Protein AF-A0A7K2L3S4-F1 (afdb_monomer_lite)

Structure (mmCIF, N/CA/C/O backbone):
data_AF-A0A7K2L3S4-F1
#
_entry.id   AF-A0A7K2L3S4-F1
#
loop_
_atom_site.group_PDB
_atom_site.id
_atom_site.type_symbol
_atom_site.label_atom_id
_atom_site.label_alt_id
_atom_site.label_comp_id
_atom_site.label_asym_id
_atom_site.label_entity_id
_atom_site.label_seq_id
_atom_site.pdbx_PDB_ins_code
_atom_site.Cartn_x
_atom_site.Cartn_y
_atom_site.Cartn_z
_atom_site.occupancy
_atom_site.B_iso_or_equiv
_atom_site.auth_seq_id
_atom_site.auth_comp_id
_atom_site.auth_asym_id
_atom_site.auth_atom_id
_atom_site.pdbx_PDB_model_num
ATOM 1 N N . LEU A 1 1 ? 12.123 7.551 -5.662 1.00 56.22 1 LEU A N 1
ATOM 2 C CA . LEU A 1 1 ? 12.131 6.080 -5.834 1.00 56.22 1 LEU A CA 1
ATOM 3 C C . LEU A 1 1 ? 12.866 5.399 -4.686 1.00 56.22 1 LEU A C 1
ATOM 5 O O . LEU A 1 1 ? 12.240 4.635 -3.980 1.00 56.22 1 LEU A O 1
ATOM 9 N N . THR A 1 2 ? 14.144 5.710 -4.448 1.00 55.38 2 THR A N 1
ATOM 10 C CA 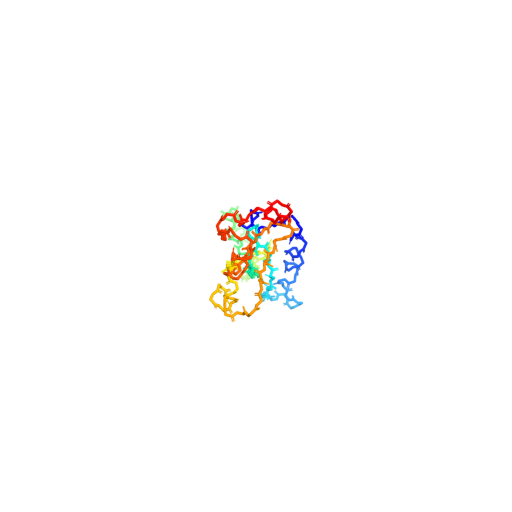. THR A 1 2 ? 14.957 5.107 -3.371 1.00 55.38 2 THR A CA 1
ATOM 11 C C . THR A 1 2 ? 14.411 5.340 -1.962 1.00 55.38 2 THR A C 1
ATOM 13 O O . THR A 1 2 ? 14.578 4.478 -1.121 1.00 55.38 2 THR A O 1
ATOM 16 N N . ALA A 1 3 ? 13.717 6.455 -1.715 1.00 58.00 3 ALA A N 1
ATOM 17 C CA . ALA A 1 3 ? 13.039 6.714 -0.438 1.00 58.00 3 ALA A CA 1
ATOM 18 C C . ALA A 1 3 ? 11.687 5.982 -0.274 1.00 58.00 3 ALA A C 1
ATOM 20 O O . ALA A 1 3 ? 11.119 6.004 0.806 1.00 58.00 3 ALA A O 1
ATOM 21 N N . LEU A 1 4 ? 11.152 5.385 -1.349 1.00 59.38 4 LEU A N 1
ATOM 22 C CA . LEU A 1 4 ? 9.865 4.665 -1.364 1.00 59.38 4 LEU A CA 1
ATOM 23 C C . LEU A 1 4 ? 10.045 3.148 -1.506 1.00 59.38 4 LEU A C 1
ATOM 25 O O . LEU A 1 4 ? 9.076 2.402 -1.421 1.00 59.38 4 LEU A O 1
ATOM 29 N N . LEU A 1 5 ? 11.270 2.713 -1.799 1.00 63.75 5 LEU A N 1
ATOM 30 C CA . LEU A 1 5 ? 11.655 1.315 -1.874 1.00 63.75 5 LEU A CA 1
ATOM 31 C C . LEU A 1 5 ? 12.257 0.946 -0.533 1.00 63.75 5 LEU A C 1
ATOM 33 O O . LEU A 1 5 ? 13.330 1.435 -0.180 1.00 63.75 5 LEU A O 1
ATOM 37 N N . GLU A 1 6 ? 11.582 0.058 0.178 1.00 67.88 6 GLU A N 1
ATOM 38 C CA . GLU A 1 6 ? 12.188 -0.584 1.332 1.00 67.88 6 GLU A CA 1
ATOM 39 C C . GLU A 1 6 ? 13.413 -1.398 0.870 1.00 67.88 6 GLU A C 1
ATOM 41 O O . GLU A 1 6 ? 13.424 -1.908 -0.259 1.00 67.88 6 GLU A O 1
ATOM 46 N N . PRO A 1 7 ? 14.451 -1.563 1.709 1.00 66.75 7 PRO A N 1
ATOM 47 C CA . PRO A 1 7 ? 15.666 -2.302 1.348 1.00 66.75 7 PRO A CA 1
ATOM 48 C C . PRO A 1 7 ? 15.388 -3.708 0.787 1.00 66.75 7 PRO A C 1
ATOM 50 O O . PRO A 1 7 ? 16.081 -4.180 -0.114 1.00 66.75 7 PRO A O 1
ATOM 53 N N . GLU A 1 8 ? 14.333 -4.353 1.283 1.00 70.12 8 GLU A N 1
ATOM 54 C CA . GLU A 1 8 ? 13.876 -5.686 0.876 1.00 70.12 8 GLU A CA 1
ATOM 55 C C . GLU A 1 8 ? 13.323 -5.724 -0.562 1.00 70.12 8 GLU A C 1
ATOM 57 O O . GLU A 1 8 ? 13.428 -6.741 -1.251 1.00 70.12 8 GLU A O 1
ATOM 62 N N . ASP A 1 9 ? 12.797 -4.604 -1.062 1.00 74.38 9 ASP A N 1
ATOM 63 C CA . ASP A 1 9 ? 12.218 -4.503 -2.405 1.00 74.38 9 ASP A CA 1
ATOM 64 C C . ASP A 1 9 ? 13.301 -4.330 -3.491 1.00 74.38 9 ASP A C 1
ATOM 66 O O . ASP A 1 9 ? 13.028 -4.420 -4.696 1.00 74.38 9 ASP A O 1
ATOM 70 N N . GLY A 1 10 ? 14.560 -4.132 -3.081 1.00 78.50 10 GLY A N 1
ATOM 71 C CA . GLY A 1 10 ? 15.706 -3.973 -3.975 1.00 78.50 10 GLY A CA 1
ATOM 72 C C . GLY A 1 10 ? 15.937 -5.180 -4.886 1.00 78.50 10 GLY A C 1
ATOM 73 O O . GLY A 1 10 ? 16.252 -5.008 -6.068 1.00 78.50 10 GLY A O 1
ATOM 74 N N . TYR A 1 11 ? 15.713 -6.402 -4.386 1.00 80.12 11 TYR A N 1
ATOM 75 C CA . TYR A 1 11 ? 15.851 -7.611 -5.205 1.00 80.12 11 TYR A CA 1
ATOM 76 C C . TYR A 1 11 ? 14.773 -7.695 -6.290 1.00 80.12 11 TYR A C 1
ATOM 78 O O . TYR A 1 11 ? 15.078 -8.010 -7.442 1.00 80.12 11 TYR A O 1
ATOM 86 N N . ALA A 1 12 ? 13.523 -7.365 -5.952 1.00 80.44 12 ALA A N 1
ATOM 87 C CA . ALA A 1 12 ? 12.424 -7.357 -6.911 1.00 80.44 12 ALA A CA 1
ATOM 88 C C . ALA A 1 12 ? 12.680 -6.332 -8.026 1.00 80.44 12 ALA A C 1
ATOM 90 O O . ALA A 1 12 ? 12.560 -6.662 -9.209 1.00 80.44 12 ALA A O 1
ATOM 91 N N . LEU A 1 13 ? 13.125 -5.123 -7.665 1.00 82.50 13 LEU A N 1
ATOM 92 C CA . LEU A 1 13 ? 13.520 -4.099 -8.631 1.00 82.50 13 LEU A CA 1
ATOM 93 C C . LEU A 1 13 ? 14.654 -4.580 -9.544 1.00 82.50 13 LEU A C 1
ATOM 95 O O . LEU A 1 13 ? 14.568 -4.430 -10.764 1.00 82.50 13 LEU A O 1
ATOM 99 N N . TRP A 1 14 ? 15.702 -5.175 -8.972 1.00 82.81 14 TRP A N 1
ATOM 100 C CA . TRP A 1 14 ? 16.819 -5.715 -9.743 1.00 82.81 14 TRP A CA 1
ATOM 101 C C . TRP A 1 14 ? 16.370 -6.821 -10.710 1.00 82.81 14 TRP A C 1
ATOM 103 O O . TRP A 1 14 ? 16.777 -6.837 -11.875 1.00 82.81 14 TRP A O 1
ATOM 113 N N . ALA A 1 15 ? 15.485 -7.715 -10.266 1.00 84.62 15 ALA A N 1
ATOM 114 C CA . ALA A 1 15 ? 14.934 -8.773 -11.103 1.00 84.62 15 ALA A CA 1
ATOM 115 C C . ALA A 1 15 ? 14.114 -8.208 -12.274 1.00 84.62 15 ALA A C 1
ATOM 117 O O . ALA A 1 15 ? 14.334 -8.604 -13.421 1.00 84.62 15 ALA A O 1
ATOM 118 N N . ALA A 1 16 ? 13.229 -7.237 -12.027 1.00 86.00 16 ALA A N 1
ATOM 119 C CA . ALA A 1 16 ? 12.468 -6.595 -13.100 1.00 86.00 16 ALA A CA 1
ATOM 120 C C . ALA A 1 16 ? 13.351 -5.795 -14.055 1.00 86.00 16 ALA A C 1
ATOM 122 O O . ALA A 1 16 ? 13.113 -5.834 -15.258 1.00 86.00 16 ALA A O 1
ATOM 123 N N . ALA A 1 17 ? 14.390 -5.128 -13.551 1.00 85.12 17 ALA A N 1
ATOM 124 C CA . ALA A 1 17 ? 15.363 -4.432 -14.383 1.00 85.12 17 ALA A CA 1
ATOM 125 C C . ALA A 1 17 ? 16.055 -5.388 -15.369 1.00 85.12 17 ALA A C 1
ATOM 127 O O . ALA A 1 17 ? 16.161 -5.069 -16.554 1.00 85.12 17 ALA A O 1
ATOM 128 N N . ARG A 1 18 ? 16.456 -6.588 -14.920 1.00 82.25 18 ARG A N 1
ATOM 129 C CA . ARG A 1 18 ? 17.034 -7.613 -15.810 1.00 82.25 18 ARG A CA 1
ATOM 130 C C . ARG A 1 18 ? 16.034 -8.160 -16.827 1.00 82.25 18 ARG A C 1
ATOM 132 O O . ARG A 1 18 ? 16.426 -8.527 -17.926 1.00 82.25 18 ARG A O 1
ATOM 139 N N . GLN A 1 19 ? 14.755 -8.206 -16.4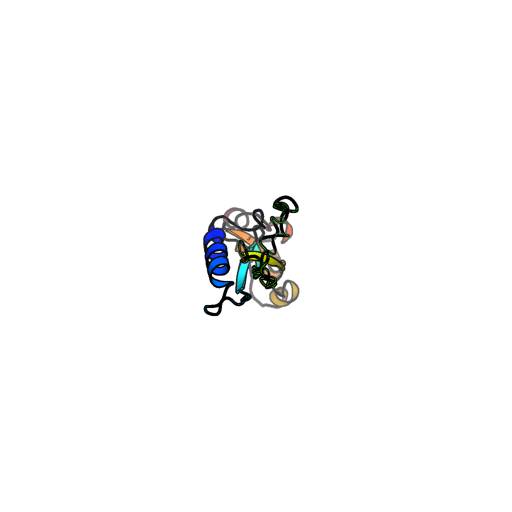74 1.00 84.19 19 GLN A N 1
ATOM 140 C CA . GLN A 1 19 ? 13.691 -8.737 -17.328 1.00 84.19 19 GLN A CA 1
ATOM 141 C C . GLN A 1 19 ? 12.994 -7.677 -18.196 1.00 84.19 19 GLN A C 1
ATOM 143 O O . GLN A 1 19 ? 12.065 -8.017 -18.934 1.00 84.19 19 GLN A O 1
ATOM 148 N N . ALA A 1 20 ? 13.401 -6.409 -18.100 1.00 84.44 20 ALA A N 1
ATOM 149 C CA . ALA A 1 20 ? 12.825 -5.292 -18.850 1.00 84.44 20 ALA A CA 1
ATOM 150 C C . ALA A 1 20 ? 13.298 -5.237 -20.315 1.00 84.44 20 ALA A C 1
ATOM 152 O O . ALA A 1 20 ? 12.877 -4.366 -21.073 1.00 84.44 20 ALA A O 1
ATOM 153 N N . THR A 1 21 ? 14.162 -6.169 -20.720 1.00 84.12 21 THR A N 1
ATOM 154 C CA . THR A 1 21 ? 14.547 -6.392 -22.116 1.00 84.12 21 THR A CA 1
ATOM 155 C C . THR A 1 21 ? 14.196 -7.828 -22.478 1.00 84.12 21 THR A C 1
ATOM 157 O O . THR A 1 21 ? 14.556 -8.757 -21.754 1.00 84.12 21 THR A O 1
ATOM 160 N N . GLY A 1 22 ? 13.443 -7.998 -23.560 1.00 79.00 22 GLY A N 1
ATOM 161 C CA . GLY A 1 22 ? 13.079 -9.305 -24.085 1.00 79.00 22 GLY A CA 1
ATOM 162 C C . GLY A 1 22 ? 14.288 -10.051 -24.659 1.00 79.00 22 GLY A C 1
ATOM 163 O O . GLY A 1 22 ? 15.334 -9.447 -24.909 1.00 79.00 22 GLY A O 1
ATOM 164 N N . PRO A 1 23 ? 14.158 -11.367 -24.900 1.00 75.88 23 PRO A N 1
ATOM 165 C CA . PRO A 1 23 ? 15.201 -12.163 -25.554 1.00 75.88 23 PRO A CA 1
ATOM 166 C C . PRO A 1 23 ? 15.521 -11.676 -26.980 1.00 75.88 23 PRO A C 1
ATOM 168 O O . PRO A 1 23 ? 16.594 -11.955 -27.500 1.00 75.88 23 PRO A O 1
ATOM 171 N N . ASP A 1 24 ? 14.613 -10.915 -27.592 1.00 78.75 24 ASP A N 1
ATOM 172 C CA . ASP A 1 24 ? 14.743 -10.243 -28.887 1.00 78.75 24 ASP A CA 1
ATOM 173 C C . ASP A 1 24 ? 15.406 -8.852 -28.802 1.00 78.75 24 ASP A C 1
ATOM 175 O O . ASP A 1 24 ? 15.490 -8.138 -29.801 1.00 78.75 24 ASP A O 1
ATOM 179 N N . GLY A 1 25 ? 15.853 -8.436 -27.611 1.00 75.94 25 GLY A N 1
ATOM 180 C CA . GLY A 1 25 ? 16.454 -7.123 -27.376 1.00 75.94 25 GLY A CA 1
ATOM 181 C C . GLY A 1 25 ? 15.445 -5.972 -27.326 1.00 75.94 25 GLY A C 1
ATOM 182 O O . GLY A 1 25 ? 15.849 -4.816 -27.183 1.00 75.94 25 GLY A O 1
ATOM 183 N N . ARG A 1 26 ? 14.136 -6.249 -27.433 1.00 79.44 26 ARG A N 1
ATOM 184 C CA . ARG A 1 26 ? 13.103 -5.209 -27.392 1.00 79.44 26 ARG A CA 1
ATOM 185 C C . ARG A 1 26 ? 12.764 -4.817 -25.952 1.00 79.44 26 ARG A C 1
ATOM 187 O O . ARG A 1 26 ? 12.789 -5.668 -25.059 1.00 79.44 26 ARG A O 1
ATOM 194 N N . PRO A 1 27 ? 12.412 -3.545 -25.700 1.00 82.44 27 PRO A N 1
ATOM 195 C CA . PRO A 1 27 ? 11.894 -3.130 -24.404 1.00 82.44 27 PRO A CA 1
ATOM 196 C C . PRO A 1 27 ? 10.634 -3.905 -24.019 1.00 82.44 27 PRO A C 1
ATOM 198 O O . PRO A 1 27 ? 9.684 -3.983 -24.797 1.00 82.44 27 PRO A O 1
ATOM 201 N N . VAL A 1 28 ? 10.601 -4.417 -22.792 1.00 86.38 28 VAL A N 1
ATOM 202 C CA . VAL A 1 28 ? 9.432 -5.067 -22.196 1.00 86.38 28 VAL A CA 1
ATOM 203 C C . VAL A 1 28 ? 9.063 -4.322 -20.923 1.00 86.38 28 VAL A C 1
ATOM 205 O O . VAL A 1 28 ? 9.897 -4.130 -20.039 1.00 86.38 28 VAL A O 1
ATOM 208 N N . VAL A 1 29 ? 7.798 -3.916 -20.811 1.00 87.88 29 VAL A N 1
ATOM 209 C CA . VAL A 1 29 ? 7.283 -3.311 -19.579 1.00 87.88 29 VAL A CA 1
ATOM 210 C C . VAL A 1 29 ? 7.082 -4.405 -18.534 1.00 87.88 29 VAL A C 1
ATOM 212 O O . VAL A 1 29 ? 6.326 -5.355 -18.742 1.00 87.88 29 VAL A O 1
ATOM 215 N N . ARG A 1 30 ? 7.740 -4.259 -17.386 1.00 87.38 30 ARG A N 1
ATOM 216 C CA . ARG A 1 30 ? 7.549 -5.092 -16.199 1.00 87.38 30 ARG A CA 1
ATOM 217 C C . ARG A 1 30 ? 6.801 -4.311 -15.137 1.00 87.38 30 ARG A C 1
ATOM 219 O O . ARG A 1 30 ? 7.065 -3.134 -14.929 1.00 87.38 30 ARG A O 1
ATOM 226 N N . ARG A 1 31 ? 5.867 -4.981 -14.472 1.00 88.12 31 ARG A N 1
ATOM 227 C CA . ARG A 1 31 ? 5.030 -4.404 -13.423 1.00 88.12 31 ARG A CA 1
ATOM 228 C C . ARG A 1 31 ? 5.297 -5.135 -12.125 1.00 88.12 31 ARG A C 1
ATOM 230 O O . ARG A 1 31 ? 5.169 -6.356 -12.087 1.00 88.12 31 ARG A O 1
ATOM 237 N N . ILE A 1 32 ? 5.655 -4.398 -11.084 1.00 86.00 32 ILE A N 1
ATOM 238 C CA . ILE A 1 32 ? 5.863 -4.942 -9.744 1.00 86.00 32 ILE A CA 1
ATOM 239 C C . ILE A 1 32 ? 4.961 -4.189 -8.780 1.00 86.00 32 ILE A C 1
ATOM 241 O O . ILE A 1 32 ? 4.881 -2.963 -8.828 1.00 86.00 32 ILE A O 1
ATOM 245 N N . ARG A 1 33 ? 4.291 -4.925 -7.896 1.00 82.81 33 ARG A N 1
ATOM 246 C CA . ARG A 1 33 ? 3.593 -4.336 -6.755 1.00 82.81 33 ARG A CA 1
ATOM 247 C C . ARG A 1 33 ? 4.581 -4.169 -5.611 1.00 82.81 33 ARG A C 1
ATOM 249 O O . ARG A 1 33 ? 5.253 -5.129 -5.249 1.00 82.81 33 ARG A O 1
ATOM 256 N N . LEU A 1 34 ? 4.641 -2.970 -5.060 1.00 77.44 34 LEU A N 1
ATOM 257 C CA . LEU A 1 34 ? 5.465 -2.607 -3.918 1.00 77.44 34 LEU A CA 1
ATOM 258 C C . LEU A 1 34 ? 4.548 -2.183 -2.771 1.00 77.44 34 LEU A C 1
ATOM 260 O O . LEU A 1 34 ? 3.488 -1.599 -3.008 1.00 77.44 34 LEU A O 1
ATOM 264 N N . LYS A 1 35 ? 4.949 -2.466 -1.532 1.00 72.06 35 LYS A N 1
ATOM 265 C CA . LYS A 1 35 ? 4.339 -1.837 -0.357 1.00 72.06 35 LYS A CA 1
ATOM 266 C C . LYS A 1 35 ? 5.172 -0.615 -0.004 1.00 72.06 35 LYS A C 1
ATOM 268 O O . LYS A 1 35 ? 6.344 -0.766 0.329 1.00 72.06 35 LYS A O 1
ATOM 273 N N . GLY A 1 36 ? 4.557 0.559 -0.083 1.00 70.62 36 GLY A N 1
ATOM 274 C CA . GLY A 1 36 ? 5.171 1.800 0.371 1.00 70.62 36 GLY A CA 1
ATOM 275 C C . GLY A 1 36 ? 5.362 1.815 1.892 1.00 70.62 36 GLY A C 1
ATOM 276 O O . GLY A 1 36 ? 4.758 0.990 2.589 1.00 70.62 36 GLY A O 1
ATOM 277 N N . PRO A 1 37 ? 6.165 2.759 2.408 1.00 62.12 37 PRO A N 1
ATOM 278 C CA . PRO A 1 37 ? 6.462 2.883 3.839 1.00 62.12 37 PRO A CA 1
ATOM 279 C C . PRO A 1 37 ? 5.201 3.090 4.692 1.00 62.12 37 PRO A C 1
ATOM 281 O O . PRO A 1 37 ? 5.126 2.603 5.812 1.00 62.12 37 PRO A O 1
ATOM 284 N N . ASP A 1 38 ? 4.164 3.711 4.127 1.00 61.03 38 ASP A N 1
ATOM 285 C CA . ASP A 1 38 ? 2.875 3.937 4.794 1.00 61.03 38 ASP A CA 1
ATOM 286 C C . ASP A 1 38 ? 1.902 2.745 4.650 1.00 61.03 38 ASP A C 1
ATOM 288 O O . ASP A 1 38 ? 0.703 2.859 4.902 1.00 61.03 38 ASP A O 1
ATOM 292 N N . GLY A 1 39 ? 2.387 1.598 4.157 1.00 65.06 39 GLY A N 1
ATOM 293 C CA . GLY A 1 39 ? 1.598 0.394 3.874 1.00 65.06 39 GLY A CA 1
ATOM 294 C C . GLY A 1 39 ? 0.764 0.439 2.593 1.00 65.06 39 GLY A C 1
ATOM 295 O O . GLY A 1 39 ? 0.159 -0.573 2.228 1.00 65.06 39 GLY A O 1
ATOM 296 N N . GLY A 1 40 ? 0.755 1.577 1.895 1.00 70.12 40 GLY A N 1
ATOM 297 C CA . GLY A 1 40 ? 0.033 1.770 0.640 1.00 70.12 40 GLY A CA 1
ATOM 298 C C . GLY A 1 40 ? 0.581 0.934 -0.509 1.00 70.12 40 GLY A C 1
ATOM 299 O O . GLY A 1 40 ? 1.788 0.695 -0.618 1.00 70.12 40 GLY A O 1
ATOM 300 N N . LEU A 1 41 ? -0.311 0.481 -1.387 1.00 74.50 41 LEU A N 1
ATOM 301 C CA . LEU A 1 41 ? 0.081 -0.294 -2.557 1.00 74.50 41 LEU A CA 1
ATOM 302 C C . LEU A 1 41 ? 0.591 0.652 -3.638 1.00 74.50 41 LEU A C 1
ATOM 304 O O . LEU A 1 41 ? -0.109 1.552 -4.079 1.00 74.50 41 LEU A O 1
ATOM 308 N N . HIS A 1 42 ? 1.804 0.410 -4.106 1.00 77.69 42 HIS A N 1
ATOM 309 C CA . HIS A 1 42 ? 2.378 1.128 -5.231 1.00 77.69 42 HIS A CA 1
ATOM 310 C C . HIS A 1 42 ? 2.591 0.159 -6.390 1.00 77.69 42 HIS A C 1
ATOM 312 O O . HIS A 1 42 ? 3.014 -0.984 -6.199 1.00 77.69 42 HIS A O 1
ATOM 318 N N . LEU A 1 43 ? 2.314 0.603 -7.611 1.00 84.44 43 LEU A N 1
ATOM 319 C CA . LEU A 1 43 ? 2.653 -0.128 -8.824 1.00 84.44 43 LEU A CA 1
ATOM 320 C C . LEU A 1 43 ? 3.869 0.526 -9.469 1.00 84.44 43 LEU A C 1
ATOM 322 O O . LEU A 1 43 ? 3.823 1.685 -9.872 1.00 84.44 43 LEU A O 1
ATOM 326 N N . LEU A 1 44 ? 4.952 -0.232 -9.588 1.00 86.75 44 LEU A N 1
ATOM 327 C CA . LEU A 1 44 ? 6.136 0.184 -10.317 1.00 86.75 44 LEU A CA 1
ATOM 328 C C . LEU A 1 44 ? 6.121 -0.427 -11.716 1.00 86.75 44 LEU A C 1
ATOM 330 O O . LEU A 1 44 ? 6.204 -1.648 -11.868 1.00 86.75 44 LEU A O 1
ATOM 334 N N . GLU A 1 45 ? 6.059 0.424 -12.734 1.00 90.50 45 GLU A N 1
ATOM 335 C CA . GLU A 1 45 ? 6.305 0.040 -14.121 1.00 90.50 45 GLU A CA 1
ATOM 336 C C . GLU A 1 45 ? 7.773 0.295 -14.473 1.00 90.50 45 GLU A C 1
ATOM 338 O O . GLU A 1 45 ? 8.266 1.408 -14.309 1.00 90.50 45 GLU A O 1
ATOM 343 N N . VAL A 1 46 ? 8.474 -0.728 -14.963 1.00 90.25 46 VAL A N 1
ATOM 344 C CA . VAL A 1 46 ? 9.894 -0.694 -15.341 1.00 90.25 46 VAL A CA 1
ATOM 345 C C . VAL A 1 46 ? 10.024 -1.058 -16.814 1.00 90.25 46 VAL A C 1
ATOM 347 O O . VAL A 1 46 ? 9.499 -2.079 -17.253 1.00 90.25 46 VAL A O 1
ATOM 350 N N . SER A 1 47 ? 10.740 -0.250 -17.587 1.00 87.06 47 SER A N 1
ATOM 351 C CA . SER A 1 47 ? 11.050 -0.525 -18.995 1.00 87.06 47 SER A CA 1
ATOM 352 C C . SER A 1 47 ? 12.453 -0.038 -19.350 1.00 87.06 47 SER A C 1
ATOM 354 O O . SER A 1 47 ? 13.044 0.760 -18.621 1.00 87.06 47 SER A O 1
ATOM 356 N N . THR A 1 48 ? 13.017 -0.526 -20.455 1.00 86.44 48 THR A N 1
ATOM 357 C CA . THR A 1 48 ? 14.287 -0.023 -20.991 1.00 86.44 48 THR A CA 1
ATOM 358 C C . THR A 1 48 ? 14.063 0.910 -22.177 1.00 86.44 48 THR A C 1
ATOM 360 O O . THR A 1 48 ? 13.161 0.740 -22.992 1.00 86.44 48 THR A O 1
ATOM 363 N N . ARG A 1 49 ? 14.922 1.917 -22.304 1.00 80.62 49 ARG A N 1
ATOM 364 C CA . ARG A 1 49 ? 15.023 2.787 -23.473 1.00 80.62 49 ARG A CA 1
ATOM 365 C C . ARG A 1 49 ? 16.475 2.820 -23.925 1.00 80.62 49 ARG A C 1
ATOM 367 O O . ARG A 1 49 ? 17.373 2.932 -23.091 1.00 80.62 49 ARG A O 1
ATOM 374 N N . ALA A 1 50 ? 16.721 2.743 -25.231 1.00 70.38 50 ALA A N 1
ATOM 375 C CA . ALA A 1 50 ? 18.070 2.891 -25.768 1.00 70.38 50 ALA A CA 1
ATOM 376 C C . ALA A 1 50 ? 18.675 4.230 -25.311 1.00 70.38 50 ALA A C 1
ATOM 378 O O . ALA A 1 50 ? 18.033 5.280 -25.441 1.00 70.38 50 ALA A O 1
ATOM 379 N N . ARG A 1 51 ? 19.895 4.207 -24.756 1.00 66.81 51 ARG A N 1
ATOM 380 C CA . ARG A 1 51 ? 20.664 5.441 -24.572 1.00 66.81 51 ARG A CA 1
ATOM 381 C C . ARG A 1 51 ? 21.197 5.848 -25.932 1.00 66.81 51 ARG A C 1
ATOM 383 O O . ARG A 1 51 ? 22.061 5.177 -26.486 1.00 66.81 51 ARG A O 1
ATOM 390 N N . HIS A 1 52 ? 20.684 6.954 -26.451 1.00 59.59 52 HIS A N 1
ATOM 391 C CA . HIS A 1 52 ? 21.314 7.620 -27.575 1.00 59.59 52 HIS A CA 1
ATOM 392 C C . HIS A 1 52 ? 22.362 8.570 -27.005 1.00 59.59 52 HIS A C 1
ATOM 394 O O . HIS A 1 52 ? 22.039 9.657 -26.528 1.00 59.59 52 HIS A O 1
ATOM 400 N N . THR A 1 53 ? 23.614 8.131 -26.976 1.00 53.69 53 THR A N 1
ATOM 401 C CA . THR A 1 53 ? 24.728 9.039 -26.712 1.00 53.69 53 THR A CA 1
ATOM 402 C C . THR A 1 53 ? 24.874 9.891 -27.969 1.00 53.69 53 THR A C 1
ATOM 404 O O . THR A 1 53 ? 25.087 9.351 -29.054 1.00 53.69 53 THR A O 1
ATOM 407 N N . ALA A 1 54 ? 24.669 11.205 -27.866 1.00 53.97 54 ALA A N 1
ATOM 408 C CA . ALA A 1 54 ? 24.999 12.096 -28.973 1.00 53.97 54 ALA A CA 1
ATOM 409 C C . ALA A 1 54 ? 26.493 11.915 -29.304 1.00 53.97 54 ALA A C 1
ATOM 411 O O . ALA A 1 54 ? 27.293 11.791 -28.370 1.00 53.97 54 ALA A O 1
ATOM 412 N N . PRO A 1 55 ? 26.883 11.853 -30.589 1.00 53.25 55 PRO A N 1
ATOM 413 C CA . PRO A 1 55 ? 28.291 11.777 -30.946 1.00 53.25 55 PRO A CA 1
ATOM 414 C C . PRO A 1 55 ? 29.020 12.972 -30.328 1.00 53.25 55 PRO A C 1
ATOM 416 O O . PRO A 1 55 ? 28.577 14.114 -30.443 1.00 53.25 55 PRO A O 1
ATOM 419 N N . HIS A 1 56 ? 30.113 12.694 -29.619 1.00 49.38 56 HIS A N 1
ATOM 420 C CA . HIS A 1 56 ? 30.952 13.726 -29.030 1.00 49.38 56 HIS A CA 1
ATOM 421 C C . HIS A 1 56 ? 31.516 14.602 -30.165 1.00 49.38 56 HIS A C 1
ATOM 423 O O . HIS A 1 56 ? 32.153 14.051 -31.067 1.00 49.38 56 HIS A O 1
ATOM 429 N N . PRO A 1 57 ? 31.328 15.935 -30.160 1.00 47.84 57 PRO A N 1
ATOM 430 C CA . PRO A 1 57 ? 31.841 16.821 -31.210 1.00 47.84 57 PRO A CA 1
ATOM 431 C C . PRO A 1 57 ? 33.366 17.049 -31.110 1.00 47.84 57 PRO A C 1
ATOM 433 O O . PRO A 1 57 ? 33.846 18.158 -31.307 1.00 47.84 57 PRO A O 1
ATOM 436 N N . GLY A 1 58 ? 34.136 16.004 -30.786 1.00 48.25 58 GLY A N 1
ATOM 437 C CA . GLY A 1 58 ? 35.583 16.069 -30.556 1.00 48.25 58 GLY A CA 1
ATOM 438 C C . GLY A 1 58 ? 36.420 15.063 -31.349 1.00 48.25 58 GLY A C 1
ATOM 439 O O . GLY A 1 58 ? 37.639 15.092 -31.242 1.00 48.25 58 GLY A O 1
ATOM 440 N N . THR A 1 59 ? 35.818 14.184 -32.160 1.00 51.12 59 THR A N 1
ATOM 441 C CA . THR A 1 59 ? 36.566 13.219 -32.999 1.00 51.12 59 THR A CA 1
ATOM 442 C C . THR A 1 59 ? 36.532 13.599 -34.479 1.00 51.12 59 THR A C 1
ATOM 444 O O . THR A 1 59 ? 36.437 12.743 -35.355 1.00 51.12 59 THR A O 1
ATOM 447 N N . TYR A 1 60 ? 36.603 14.897 -34.776 1.00 49.09 60 TYR A N 1
ATOM 448 C CA . TYR A 1 60 ? 36.891 15.365 -36.129 1.00 49.09 60 TYR A CA 1
ATOM 449 C C . TYR A 1 60 ? 38.413 15.341 -36.321 1.00 49.09 60 TYR A C 1
ATOM 451 O O . TYR A 1 60 ? 39.097 16.343 -36.136 1.00 49.09 60 TYR A O 1
ATOM 459 N N . ALA A 1 61 ? 38.965 14.166 -36.631 1.00 55.53 61 ALA A N 1
ATOM 460 C CA . ALA A 1 61 ? 40.268 14.121 -37.287 1.00 55.53 61 ALA A CA 1
ATOM 461 C C . ALA A 1 61 ? 40.071 14.679 -38.711 1.00 55.53 61 ALA A C 1
ATOM 463 O O . ALA A 1 61 ? 39.115 14.267 -39.377 1.00 55.53 61 ALA A O 1
ATOM 464 N N . PRO A 1 62 ? 40.893 15.637 -39.179 1.00 52.22 62 PRO A N 1
ATOM 465 C CA . PRO A 1 62 ? 40.742 16.180 -40.522 1.00 52.22 62 PRO A CA 1
ATOM 466 C C . PRO A 1 62 ? 40.893 15.058 -41.563 1.00 52.22 62 PRO A C 1
ATOM 468 O O . PRO A 1 62 ? 41.692 14.139 -41.362 1.00 52.22 62 PRO A O 1
ATOM 471 N N . PRO A 1 63 ? 40.131 15.098 -42.668 1.00 51.81 63 PRO A N 1
ATOM 472 C CA . PRO A 1 63 ? 40.220 14.079 -43.700 1.00 51.81 63 PRO A CA 1
ATOM 473 C C . PRO A 1 63 ? 41.591 14.156 -44.380 1.00 51.81 63 PRO A C 1
ATOM 475 O O . PRO A 1 63 ? 41.890 15.117 -45.085 1.00 51.81 63 PRO A O 1
ATOM 478 N N . HIS A 1 64 ? 42.411 13.122 -44.202 1.00 54.12 64 HIS A N 1
ATOM 479 C CA . HIS A 1 64 ? 43.449 12.814 -45.176 1.00 54.12 64 HIS A CA 1
ATOM 480 C C . HIS A 1 64 ? 42.743 12.238 -46.408 1.00 54.12 64 HIS A C 1
ATOM 482 O O . HIS A 1 64 ? 42.094 11.193 -46.350 1.00 54.12 64 HIS A O 1
ATOM 488 N N . THR A 1 65 ? 42.756 13.004 -47.497 1.00 48.72 65 THR A N 1
ATOM 489 C CA . THR A 1 65 ? 42.213 12.600 -48.794 1.00 48.72 65 THR A CA 1
ATOM 490 C C . THR A 1 65 ? 43.168 11.630 -49.468 1.00 48.72 65 THR A C 1
ATOM 492 O O . THR A 1 65 ? 44.035 12.035 -50.241 1.00 48.72 65 THR A O 1
ATOM 495 N N . ASP A 1 66 ? 42.956 10.346 -49.221 1.00 50.72 66 ASP A N 1
ATOM 496 C CA . ASP A 1 66 ? 43.534 9.280 -50.027 1.00 50.72 66 ASP A CA 1
ATOM 497 C C . ASP A 1 66 ? 42.497 8.969 -51.113 1.00 50.72 66 ASP A C 1
ATOM 499 O O . ASP A 1 66 ? 41.360 8.598 -50.814 1.00 50.72 66 ASP A O 1
ATOM 503 N N . GLY A 1 67 ? 42.852 9.221 -52.375 1.00 49.66 67 GLY A N 1
ATOM 504 C CA . GLY A 1 67 ? 41.958 9.290 -53.536 1.00 49.66 67 GLY A CA 1
ATOM 505 C C . GLY A 1 67 ? 41.215 8.003 -53.923 1.00 49.66 67 GLY A C 1
ATOM 506 O O . GLY A 1 67 ? 41.383 7.506 -55.031 1.00 49.66 67 GLY A O 1
ATOM 507 N N . SER A 1 68 ? 40.325 7.501 -53.068 1.00 55.69 68 SER A N 1
ATOM 508 C CA . SER A 1 68 ? 39.297 6.524 -53.435 1.00 55.69 68 SER A CA 1
ATOM 509 C C . SER A 1 68 ? 37.944 6.964 -52.863 1.00 55.69 68 SER A C 1
ATOM 511 O O . SER A 1 68 ? 37.655 6.843 -51.675 1.00 55.69 68 SER A O 1
ATOM 513 N N . GLY A 1 69 ? 37.124 7.568 -53.725 1.00 44.62 69 GLY A N 1
ATOM 514 C CA . GLY A 1 69 ? 35.819 8.138 -53.392 1.00 44.62 69 GLY A CA 1
ATOM 515 C C . GLY A 1 69 ? 34.743 7.083 -53.144 1.00 44.62 69 GLY A C 1
ATOM 516 O O . GLY A 1 69 ? 33.814 6.959 -53.935 1.00 44.62 69 GLY A O 1
ATOM 517 N N . ALA A 1 70 ? 34.840 6.342 -52.042 1.00 43.59 70 ALA A N 1
ATOM 518 C CA . ALA A 1 70 ? 33.740 5.523 -51.546 1.00 43.59 70 ALA A CA 1
ATOM 519 C C . ALA A 1 70 ? 33.198 6.132 -50.240 1.00 43.59 70 ALA A C 1
ATOM 521 O O . ALA A 1 70 ? 33.925 6.176 -49.243 1.00 43.59 70 ALA A O 1
ATOM 522 N N . PRO A 1 71 ? 31.938 6.604 -50.197 1.00 40.28 71 PRO A N 1
ATOM 523 C CA . PRO A 1 71 ? 31.349 7.084 -48.958 1.00 40.28 71 PRO A CA 1
ATOM 524 C C . PRO A 1 71 ? 31.150 5.885 -48.025 1.00 40.28 71 PRO A C 1
ATOM 526 O O . PRO A 1 71 ? 30.285 5.036 -48.243 1.00 40.28 71 PRO A O 1
ATOM 529 N N . ARG A 1 72 ? 31.971 5.785 -46.976 1.00 43.84 72 ARG A N 1
ATOM 530 C CA . ARG A 1 72 ? 31.746 4.805 -45.910 1.00 43.84 72 ARG A CA 1
ATOM 531 C C . ARG A 1 72 ? 30.553 5.294 -45.094 1.00 43.84 72 ARG A C 1
ATOM 533 O O . ARG A 1 72 ? 30.663 6.281 -44.373 1.00 43.84 72 ARG A O 1
ATOM 540 N N . LEU A 1 73 ? 29.412 4.618 -45.248 1.00 45.31 73 LEU A N 1
ATOM 541 C CA . LEU A 1 73 ? 28.242 4.755 -44.379 1.00 45.31 73 LEU A CA 1
ATOM 542 C C . LEU A 1 73 ? 28.717 4.745 -42.923 1.00 45.31 73 LEU A C 1
ATOM 544 O O . LEU A 1 73 ? 29.299 3.761 -42.463 1.00 45.31 73 LEU A O 1
ATOM 548 N N . GLY A 1 74 ? 28.515 5.870 -42.233 1.00 43.38 74 GLY A N 1
ATOM 549 C CA . GLY A 1 74 ? 28.843 6.008 -40.823 1.00 43.38 74 GLY A CA 1
ATOM 550 C C . GLY A 1 74 ? 28.173 4.882 -40.052 1.00 43.38 74 GLY A C 1
ATOM 551 O O . GLY A 1 74 ? 26.950 4.745 -40.085 1.00 43.38 74 GLY A O 1
ATOM 552 N N . VAL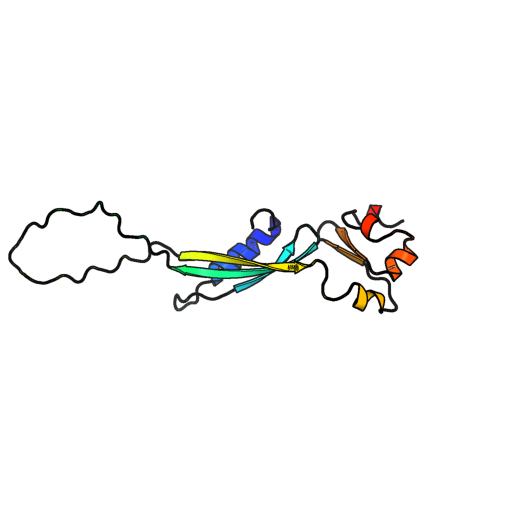 A 1 75 ? 28.984 4.052 -39.398 1.00 47.34 75 VAL A N 1
ATOM 553 C CA . VAL A 1 75 ? 28.500 3.021 -38.485 1.00 47.34 75 VAL A CA 1
ATOM 554 C C . VAL A 1 75 ? 27.741 3.761 -37.392 1.00 47.34 75 VAL A C 1
ATOM 556 O O . VAL A 1 75 ? 28.345 4.442 -36.562 1.00 47.34 75 VAL A O 1
ATOM 559 N N . GLY A 1 76 ? 26.409 3.704 -37.465 1.00 45.72 76 GLY A N 1
ATOM 560 C CA . GLY A 1 76 ? 25.519 4.269 -36.462 1.00 45.72 76 GLY A CA 1
ATOM 561 C C . GLY A 1 76 ? 26.005 3.831 -35.089 1.00 45.72 76 GLY A C 1
ATOM 562 O O . GLY A 1 76 ? 26.255 2.644 -34.876 1.00 45.72 76 GLY A O 1
ATOM 563 N N . GLY A 1 77 ? 26.231 4.811 -34.209 1.00 47.19 77 GLY A N 1
ATOM 564 C CA . GLY A 1 77 ? 26.844 4.589 -32.906 1.00 47.19 77 GLY A CA 1
ATOM 565 C C . GLY A 1 77 ? 26.201 3.397 -32.211 1.00 47.19 77 GLY A C 1
ATOM 566 O O . GLY A 1 77 ? 24.985 3.367 -32.016 1.00 47.19 77 GLY A O 1
ATOM 567 N N . VAL A 1 78 ? 27.022 2.402 -31.870 1.00 48.62 78 VAL A N 1
ATOM 568 C CA . VAL A 1 78 ? 26.584 1.242 -31.095 1.00 48.62 78 VAL A CA 1
ATOM 569 C C . VAL A 1 78 ? 25.908 1.784 -29.831 1.00 48.62 78 VAL A C 1
ATOM 571 O O . VAL A 1 78 ? 26.535 2.583 -29.123 1.00 48.62 78 VAL A O 1
ATOM 574 N N . PRO A 1 79 ? 24.637 1.432 -29.552 1.00 53.56 79 PRO A N 1
ATOM 575 C CA . PRO A 1 79 ? 23.937 1.940 -28.382 1.00 53.56 79 PRO A CA 1
ATOM 576 C C . PRO A 1 79 ? 24.768 1.605 -27.145 1.00 53.56 79 PRO A C 1
ATOM 578 O O . PRO A 1 79 ? 24.948 0.445 -26.788 1.00 53.56 79 PRO A O 1
ATOM 581 N N . THR A 1 80 ? 25.311 2.637 -26.500 1.00 57.38 80 THR A N 1
ATOM 582 C CA . THR A 1 80 ? 26.346 2.516 -25.457 1.00 57.38 80 THR A CA 1
ATOM 583 C C . THR A 1 80 ? 25.768 2.086 -24.102 1.00 57.38 80 THR A C 1
ATOM 585 O O . THR A 1 80 ? 26.435 2.139 -23.073 1.00 57.38 80 THR A O 1
ATOM 588 N N . GLY A 1 81 ? 24.501 1.668 -24.087 1.00 66.31 81 GLY A N 1
ATOM 589 C CA . GLY A 1 81 ? 23.815 1.128 -22.925 1.00 66.31 81 GLY A CA 1
ATOM 590 C C . GLY A 1 81 ? 22.297 1.265 -23.016 1.00 66.31 81 GLY A C 1
ATOM 591 O O . GLY A 1 81 ? 21.746 2.030 -23.811 1.00 66.31 81 GLY A O 1
ATOM 592 N N . LEU A 1 82 ? 21.604 0.538 -22.147 1.00 74.31 82 LEU A N 1
ATOM 593 C CA . LEU A 1 82 ? 20.168 0.684 -21.930 1.00 74.31 82 LEU A CA 1
ATOM 594 C C . LEU A 1 82 ? 19.939 1.614 -20.733 1.00 74.31 82 LEU A C 1
ATOM 596 O O . LEU A 1 82 ? 20.606 1.517 -19.704 1.00 74.31 82 LEU A O 1
ATOM 600 N N . ARG A 1 83 ? 19.002 2.553 -20.860 1.00 82.50 83 ARG A N 1
ATOM 601 C CA . ARG A 1 83 ? 18.500 3.354 -19.742 1.00 82.50 83 ARG A CA 1
ATOM 602 C C . ARG A 1 83 ? 17.241 2.691 -19.216 1.00 82.50 83 ARG A C 1
ATOM 604 O O . ARG A 1 83 ? 16.293 2.516 -19.970 1.00 82.50 83 ARG A O 1
ATOM 611 N N . LEU A 1 84 ? 17.213 2.371 -17.929 1.00 83.50 84 LEU A N 1
ATOM 612 C CA . LEU A 1 84 ? 15.973 1.997 -17.259 1.00 83.50 84 LEU A CA 1
ATOM 613 C C . LEU A 1 84 ? 15.121 3.247 -17.033 1.00 83.50 84 LEU A C 1
ATOM 615 O O . LEU A 1 84 ? 15.616 4.281 -16.579 1.00 83.50 84 LEU A O 1
ATOM 619 N N . THR A 1 85 ? 13.847 3.142 -17.377 1.00 87.00 85 THR A N 1
ATOM 620 C CA . THR A 1 85 ? 12.808 4.133 -17.122 1.00 87.00 85 THR A CA 1
ATOM 621 C C . THR A 1 85 ? 11.757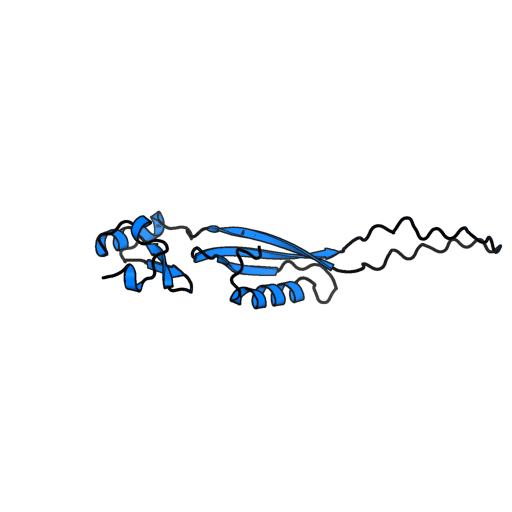 3.503 -16.231 1.00 87.00 85 THR A C 1
ATOM 623 O O . THR A 1 85 ? 11.273 2.409 -16.525 1.00 87.00 85 THR A O 1
ATOM 626 N N . CYS A 1 86 ? 11.420 4.194 -15.147 1.00 85.12 86 CYS A N 1
ATOM 627 C CA . CYS A 1 86 ? 10.490 3.697 -14.149 1.00 85.12 86 CYS A CA 1
ATOM 628 C C . CYS A 1 86 ? 9.381 4.721 -13.901 1.00 85.12 86 CYS A C 1
ATOM 630 O O . CYS A 1 86 ? 9.687 5.897 -13.696 1.00 85.12 86 CYS A O 1
ATOM 632 N N . THR A 1 87 ? 8.131 4.263 -13.859 1.00 85.62 87 THR A N 1
ATOM 633 C CA . THR A 1 87 ? 6.967 5.061 -13.449 1.00 85.62 87 THR A CA 1
ATOM 634 C C . THR A 1 87 ? 6.371 4.426 -12.205 1.00 85.62 87 THR A C 1
ATOM 636 O O . THR A 1 87 ? 6.084 3.231 -12.199 1.00 85.62 87 THR A O 1
ATOM 639 N N . LEU A 1 88 ? 6.209 5.213 -11.144 1.00 80.81 88 LEU A N 1
ATOM 640 C CA . LEU A 1 88 ? 5.567 4.769 -9.914 1.00 80.81 88 LEU A CA 1
ATOM 641 C C . LEU A 1 88 ? 4.145 5.323 -9.879 1.00 80.81 88 LEU A C 1
ATOM 643 O O . LEU A 1 88 ? 3.958 6.533 -9.982 1.00 80.81 88 LEU A O 1
ATOM 647 N N . VAL A 1 89 ? 3.169 4.436 -9.733 1.00 82.12 89 VAL A N 1
ATOM 648 C CA . VAL A 1 89 ? 1.767 4.786 -9.521 1.00 82.12 89 VAL A CA 1
ATOM 649 C C . VAL A 1 89 ? 1.434 4.480 -8.071 1.00 82.12 89 VAL A C 1
ATOM 651 O O . VAL A 1 89 ? 1.533 3.329 -7.644 1.00 82.12 89 VAL A O 1
ATOM 654 N N . ASP A 1 90 ? 1.065 5.508 -7.319 1.00 75.62 90 ASP A N 1
ATOM 655 C CA . ASP A 1 90 ? 0.482 5.338 -5.993 1.00 75.62 90 ASP A CA 1
ATOM 656 C C . ASP A 1 90 ? -0.968 4.865 -6.165 1.00 75.62 90 ASP A C 1
ATOM 658 O O . ASP A 1 90 ? -1.787 5.558 -6.770 1.00 75.62 90 ASP A O 1
ATOM 662 N N . LEU A 1 91 ? -1.266 3.647 -5.707 1.00 69.25 91 LEU A N 1
ATOM 663 C CA . LEU A 1 91 ? -2.630 3.110 -5.690 1.00 69.25 91 LEU A CA 1
ATOM 664 C C . LEU A 1 91 ? -3.347 3.459 -4.374 1.00 69.25 91 LEU A C 1
ATOM 666 O O . LEU A 1 91 ? -4.495 3.061 -4.185 1.00 69.25 91 LEU A O 1
ATOM 670 N N . GLY A 1 92 ? -2.678 4.195 -3.483 1.00 59.19 92 GLY A N 1
ATOM 671 C CA . GLY A 1 92 ? -3.130 4.577 -2.158 1.00 59.19 92 GLY A CA 1
ATOM 672 C C . GLY A 1 92 ? -2.939 3.482 -1.104 1.00 59.19 92 GLY A C 1
ATOM 673 O O . GLY A 1 92 ? -2.735 2.297 -1.384 1.00 59.19 92 GLY A O 1
ATOM 674 N N . THR A 1 93 ? -3.066 3.885 0.160 1.00 56.41 93 THR A N 1
ATOM 675 C CA . THR A 1 93 ? -3.420 2.994 1.286 1.00 56.41 93 THR A CA 1
ATOM 676 C C . THR A 1 93 ? -4.864 2.506 1.184 1.00 56.41 93 THR A C 1
ATOM 678 O O . THR A 1 93 ? -5.219 1.450 1.704 1.00 56.41 93 THR A O 1
ATOM 681 N N . GLY A 1 94 ? -5.691 3.263 0.465 1.00 52.75 94 GLY A N 1
ATOM 682 C CA . GLY A 1 94 ? -7.080 2.955 0.192 1.00 52.75 94 GLY A CA 1
ATOM 683 C C . GLY A 1 94 ? -7.213 2.060 -1.026 1.00 52.75 94 GLY A C 1
ATOM 684 O O . GLY A 1 94 ? -7.565 2.525 -2.106 1.00 52.75 94 GLY A O 1
ATOM 685 N N . LEU A 1 95 ? -7.028 0.754 -0.849 1.00 46.94 95 LEU A N 1
ATOM 686 C CA . LEU A 1 95 ? -7.715 -0.176 -1.734 1.00 46.94 95 LEU A CA 1
ATOM 687 C C . LEU A 1 95 ? -9.217 0.056 -1.529 1.00 46.94 95 LEU A C 1
ATOM 689 O O . LEU A 1 95 ? -9.751 -0.466 -0.562 1.00 46.94 95 LEU A O 1
ATOM 693 N N . ILE A 1 96 ? -9.858 0.871 -2.377 1.00 47.38 96 ILE A N 1
ATOM 694 C CA . ILE A 1 96 ? -11.309 0.882 -2.638 1.00 47.38 96 ILE A CA 1
ATOM 695 C C . ILE A 1 96 ? -12.114 0.455 -1.390 1.00 47.38 96 ILE A C 1
ATOM 697 O O . ILE A 1 96 ? -12.658 -0.646 -1.365 1.00 47.38 96 ILE A O 1
ATOM 701 N N . GLY A 1 97 ? -12.122 1.229 -0.297 1.00 52.59 97 GLY A N 1
ATOM 702 C CA . GLY A 1 97 ? -12.887 0.759 0.858 1.00 52.59 97 GLY A CA 1
ATOM 703 C C . GLY A 1 97 ? -12.542 1.246 2.246 1.00 52.59 97 GLY A C 1
ATOM 704 O O . GLY A 1 97 ? -12.476 0.393 3.120 1.00 52.59 97 GLY A O 1
ATOM 705 N N . SER A 1 98 ? -12.494 2.556 2.507 1.00 59.78 98 SER A N 1
ATOM 706 C CA . SER A 1 98 ? -13.132 2.972 3.768 1.00 59.78 98 SER A CA 1
ATOM 707 C C . SER A 1 98 ? -14.603 2.565 3.690 1.00 59.78 98 SER A C 1
ATOM 709 O O . SER A 1 98 ? -15.003 1.561 4.265 1.00 59.78 98 SER A O 1
ATOM 711 N N . ASP A 1 99 ? -15.338 3.157 2.749 1.00 63.69 99 ASP A N 1
ATOM 712 C CA . ASP A 1 99 ? -16.787 2.987 2.641 1.00 63.69 99 ASP A CA 1
ATOM 713 C C . ASP A 1 99 ? -17.220 1.547 2.339 1.00 63.69 99 ASP A C 1
ATOM 715 O O . ASP A 1 99 ? -18.261 1.089 2.807 1.00 63.69 99 ASP A O 1
ATOM 719 N N . ALA A 1 100 ? -16.446 0.807 1.538 1.00 72.50 100 ALA A N 1
ATOM 720 C CA . ALA A 1 100 ? -16.775 -0.579 1.209 1.00 72.50 100 ALA A CA 1
ATOM 721 C C . ALA A 1 100 ? -16.532 -1.528 2.390 1.00 72.50 100 ALA A C 1
ATOM 723 O O . ALA A 1 100 ? -17.331 -2.438 2.606 1.00 72.50 100 ALA A O 1
ATOM 724 N N . THR A 1 101 ? -15.461 -1.326 3.166 1.00 81.50 101 THR A N 1
ATOM 725 C CA . THR A 1 101 ? -15.191 -2.173 4.337 1.00 81.50 101 THR A CA 1
ATOM 726 C C . THR A 1 101 ? -15.947 -1.714 5.583 1.00 81.50 101 THR A C 1
ATOM 728 O O . THR A 1 101 ? -16.204 -2.538 6.458 1.00 81.50 101 THR A O 1
ATOM 731 N N . ASP A 1 102 ? -16.389 -0.456 5.636 1.00 83.25 102 ASP A N 1
ATOM 732 C CA . ASP A 1 102 ? -17.310 0.067 6.652 1.00 83.25 102 ASP A CA 1
ATOM 733 C C . ASP A 1 102 ? -18.696 -0.595 6.548 1.00 83.25 102 ASP A C 1
ATOM 735 O O . ASP A 1 102 ? -19.400 -0.749 7.542 1.00 83.25 102 ASP A O 1
ATOM 739 N N . ARG A 1 103 ? -19.070 -1.081 5.356 1.00 84.75 103 ARG A N 1
ATOM 740 C CA . ARG A 1 103 ? -20.294 -1.876 5.142 1.00 84.75 103 ARG A CA 1
ATOM 741 C C . ARG A 1 103 ? -20.162 -3.339 5.558 1.00 84.75 103 ARG A C 1
ATOM 743 O O . ARG A 1 103 ? -21.164 -4.054 5.569 1.00 84.75 103 ARG A O 1
ATOM 750 N N . LEU A 1 104 ? -18.953 -3.822 5.844 1.00 85.62 104 LEU A N 1
ATOM 751 C CA . LEU A 1 104 ? -18.760 -5.216 6.224 1.00 85.62 104 LEU A CA 1
ATOM 752 C C . LEU A 1 104 ? -19.160 -5.421 7.690 1.00 85.62 104 LEU A C 1
ATOM 754 O O . LEU A 1 104 ? -18.778 -4.633 8.552 1.00 85.62 104 LEU A O 1
ATOM 758 N N . PRO A 1 105 ? -19.843 -6.529 8.025 1.00 88.44 105 PRO A N 1
ATOM 759 C CA . PRO A 1 105 ? -20.244 -6.830 9.399 1.00 88.44 105 PRO A CA 1
ATOM 760 C C . PRO A 1 105 ? -19.069 -7.331 10.263 1.00 88.44 105 PRO A C 1
ATOM 762 O O . PRO A 1 105 ? -19.276 -8.047 11.241 1.00 88.44 105 PRO A O 1
ATOM 765 N N . ARG A 1 106 ? -17.819 -7.035 9.880 1.00 89.25 106 ARG A N 1
ATOM 766 C CA . ARG A 1 106 ? -16.606 -7.488 10.568 1.00 89.25 106 ARG A CA 1
ATOM 767 C C . ARG A 1 106 ? -15.600 -6.360 10.736 1.00 89.25 106 ARG A C 1
ATOM 769 O O . ARG A 1 106 ? -15.443 -5.517 9.857 1.00 89.25 106 ARG A O 1
ATOM 776 N N . ALA A 1 107 ? -14.916 -6.384 11.875 1.00 90.81 107 ALA A N 1
ATOM 777 C CA . ALA A 1 107 ? -13.791 -5.508 12.157 1.00 90.81 107 ALA A CA 1
ATOM 778 C C . ALA A 1 107 ? -12.643 -5.835 11.202 1.00 90.81 107 ALA A C 1
ATOM 780 O O . ALA A 1 107 ? -12.257 -7.000 11.068 1.00 90.81 107 ALA A O 1
ATOM 781 N N . ILE A 1 108 ? -12.122 -4.816 10.526 1.00 88.62 108 ILE A N 1
ATOM 782 C CA . ILE A 1 108 ? -10.979 -4.938 9.626 1.00 88.62 108 ILE A CA 1
ATOM 783 C C . ILE A 1 108 ? -9.894 -3.984 10.094 1.00 88.62 108 ILE A C 1
ATOM 785 O O . ILE A 1 108 ? -10.142 -2.801 10.336 1.00 88.62 108 ILE A O 1
ATOM 789 N N . LEU A 1 109 ? -8.686 -4.528 10.198 1.00 86.69 109 LEU A N 1
ATOM 790 C CA . LEU A 1 109 ? -7.458 -3.814 10.488 1.00 86.69 109 LEU A CA 1
ATOM 791 C C . LEU A 1 109 ? -6.382 -4.351 9.548 1.00 86.69 109 LEU A C 1
ATOM 793 O O . LEU A 1 109 ? -6.239 -5.565 9.395 1.00 86.69 109 LEU A O 1
ATOM 797 N N . ALA A 1 110 ? -5.629 -3.453 8.922 1.00 82.00 110 ALA A N 1
ATOM 798 C CA . ALA A 1 110 ? -4.467 -3.811 8.122 1.00 82.00 110 ALA A CA 1
ATOM 799 C C . ALA A 1 110 ? -3.197 -3.228 8.737 1.00 82.00 110 ALA A C 1
ATOM 801 O O . ALA A 1 110 ? -3.196 -2.116 9.274 1.00 82.00 110 ALA A O 1
ATOM 802 N N . ILE A 1 111 ? -2.102 -3.974 8.605 1.00 80.25 111 ILE A N 1
ATOM 803 C CA . ILE A 1 111 ? -0.767 -3.573 9.046 1.00 80.25 111 ILE A CA 1
ATOM 804 C C . ILE A 1 111 ? 0.232 -3.564 7.885 1.00 80.25 111 ILE A C 1
ATOM 806 O O . ILE A 1 111 ? 0.092 -4.305 6.900 1.00 80.25 111 ILE A O 1
ATOM 810 N N . ASP A 1 112 ? 1.250 -2.716 8.004 1.00 72.81 112 ASP A N 1
ATOM 811 C CA . ASP A 1 112 ? 2.447 -2.796 7.172 1.00 72.81 112 ASP A CA 1
ATOM 812 C C . ASP A 1 112 ? 3.332 -3.993 7.581 1.00 72.81 112 ASP A C 1
ATOM 814 O O . ASP A 1 112 ? 2.970 -4.811 8.431 1.00 72.81 112 ASP A O 1
ATOM 818 N N . ARG A 1 113 ? 4.502 -4.123 6.943 1.00 69.12 113 ARG A N 1
ATOM 819 C CA . ARG A 1 113 ? 5.458 -5.204 7.238 1.00 69.12 113 ARG A CA 1
ATOM 820 C C . ARG A 1 113 ? 6.125 -5.069 8.614 1.00 69.12 113 ARG A C 1
ATOM 822 O O . ARG A 1 113 ? 6.586 -6.064 9.157 1.00 69.12 113 ARG A O 1
ATOM 829 N N . LEU A 1 114 ? 6.162 -3.858 9.171 1.00 76.56 114 LEU A N 1
ATOM 830 C CA . LEU A 1 114 ? 6.722 -3.544 10.488 1.00 76.56 114 LEU A CA 1
ATOM 831 C C . LEU A 1 114 ? 5.676 -3.683 11.607 1.00 76.56 114 LEU A C 1
ATOM 833 O O . LEU A 1 114 ? 5.969 -3.416 12.772 1.00 76.56 114 LEU A O 1
ATOM 837 N N . GLY A 1 115 ? 4.453 -4.095 11.263 1.00 80.00 115 GLY A N 1
ATOM 838 C CA . GLY A 1 115 ? 3.348 -4.244 12.196 1.00 80.00 115 GLY A CA 1
ATOM 839 C C . GLY A 1 115 ? 2.654 -2.933 12.557 1.00 80.00 115 GLY A C 1
ATOM 840 O O . GLY A 1 115 ? 1.888 -2.917 13.518 1.00 80.00 115 GLY A O 1
ATOM 841 N N . ARG A 1 116 ? 2.889 -1.835 11.830 1.00 84.69 116 ARG A N 1
ATOM 842 C CA . ARG A 1 116 ? 2.186 -0.567 12.058 1.00 84.69 116 ARG A CA 1
ATOM 843 C C . ARG A 1 116 ? 0.816 -0.596 11.415 1.00 84.69 116 ARG A C 1
ATOM 845 O O . ARG A 1 116 ? 0.657 -1.098 10.306 1.00 84.69 116 ARG A O 1
ATOM 852 N N . VAL A 1 117 ? -0.176 -0.039 12.097 1.00 85.38 117 VAL A N 1
ATOM 853 C CA . VAL A 1 117 ? -1.544 0.058 11.587 1.00 85.38 117 VAL A CA 1
ATOM 854 C C . VAL A 1 117 ? -1.575 1.005 10.391 1.00 85.38 117 VAL A C 1
ATOM 856 O O . VAL A 1 117 ? -1.155 2.154 10.477 1.00 85.38 117 VAL A O 1
ATOM 859 N N . THR A 1 118 ? -2.101 0.519 9.274 1.00 79.94 118 THR A N 1
ATOM 860 C CA . THR A 1 118 ? -2.187 1.254 7.996 1.00 79.94 118 THR A CA 1
ATOM 861 C C . THR A 1 118 ? -3.629 1.540 7.609 1.00 79.94 118 THR A C 1
ATOM 863 O O . THR A 1 118 ? -3.908 2.484 6.876 1.00 79.94 118 THR A O 1
ATOM 866 N N . TYR A 1 119 ? -4.557 0.738 8.133 1.00 82.31 119 TYR A N 1
ATOM 867 C CA . TYR A 1 119 ? -5.977 0.872 7.873 1.00 82.31 119 TYR A CA 1
ATOM 868 C C . TYR A 1 119 ? -6.800 0.278 9.015 1.00 82.31 119 TYR A C 1
ATOM 870 O O . TYR A 1 119 ? -6.447 -0.774 9.552 1.00 82.31 119 TYR A O 1
ATOM 878 N N . VAL A 1 120 ? -7.920 0.923 9.335 1.00 85.38 120 VAL A N 1
ATOM 879 C CA . VAL A 1 120 ? -8.990 0.382 10.178 1.00 85.38 120 VAL A CA 1
ATOM 880 C C . VAL A 1 120 ? -10.335 0.838 9.617 1.00 85.38 120 VAL A C 1
ATOM 882 O O . VAL A 1 120 ? -10.446 1.980 9.169 1.00 85.38 120 VAL A O 1
ATOM 885 N N . ASN A 1 121 ? -11.340 -0.038 9.641 1.00 88.88 121 ASN A N 1
ATOM 886 C CA . ASN A 1 121 ? -12.719 0.343 9.320 1.00 88.88 121 ASN A CA 1
ATOM 887 C C . ASN A 1 121 ? -13.448 0.917 10.550 1.00 88.88 121 ASN A C 1
ATOM 889 O O . ASN A 1 121 ? -12.984 0.781 11.685 1.00 88.88 121 ASN A O 1
ATOM 893 N N . GLU A 1 122 ? -14.611 1.530 10.337 1.00 90.62 122 GLU A N 1
ATOM 894 C CA . GLU A 1 122 ? -15.414 2.170 11.384 1.00 90.62 122 GLU A CA 1
ATOM 895 C C . GLU A 1 122 ? -15.801 1.189 12.498 1.00 90.62 122 GLU A C 1
ATOM 897 O O . GLU A 1 122 ? -15.798 1.529 13.682 1.00 90.62 122 GLU A O 1
ATOM 902 N N . LEU A 1 123 ? -16.083 -0.068 12.148 1.00 92.12 123 LEU A N 1
ATOM 903 C CA . LEU A 1 123 ? -16.378 -1.092 13.145 1.00 92.12 123 LEU A CA 1
ATOM 904 C C . LEU A 1 123 ? -15.170 -1.364 14.058 1.00 92.12 123 LEU A C 1
ATOM 906 O O . LEU A 1 123 ? -15.349 -1.510 15.266 1.00 92.12 123 LEU A O 1
ATOM 910 N N . THR A 1 124 ? -13.948 -1.374 13.519 1.00 92.12 124 THR A N 1
ATOM 911 C CA . THR A 1 124 ? -12.720 -1.446 14.324 1.00 92.12 124 THR A CA 1
ATOM 912 C C . THR A 1 124 ? -12.549 -0.202 15.198 1.00 92.12 124 THR A C 1
ATOM 914 O O . THR A 1 124 ? -12.208 -0.349 16.369 1.00 92.12 124 THR A O 1
ATOM 917 N N . GLU A 1 125 ? -12.832 1.007 14.695 1.00 91.69 125 GLU A N 1
ATOM 918 C CA . GLU A 1 125 ? -12.794 2.234 15.515 1.00 91.69 125 GLU A CA 1
ATOM 919 C C . GLU A 1 125 ? -13.745 2.135 16.715 1.00 91.69 125 GLU A C 1
ATOM 921 O O . GLU A 1 125 ? -13.362 2.455 17.842 1.00 91.69 125 GLU A O 1
ATOM 926 N N . ARG A 1 126 ? -14.966 1.633 16.489 1.00 92.44 126 ARG A N 1
ATOM 927 C CA . ARG A 1 126 ? -15.979 1.426 17.534 1.00 92.44 126 ARG A CA 1
ATOM 928 C C . ARG A 1 126 ? -15.563 0.358 18.548 1.00 92.44 126 ARG A C 1
ATOM 930 O O . ARG A 1 126 ? -15.798 0.543 19.736 1.00 92.44 126 ARG A O 1
ATOM 937 N N . LEU A 1 127 ? -14.947 -0.737 18.098 1.00 92.38 127 LEU A N 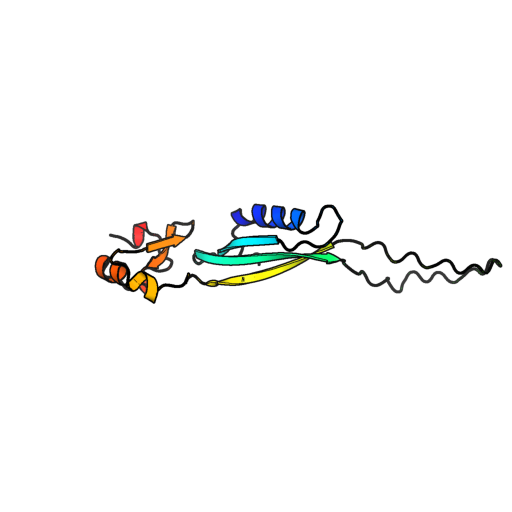1
ATOM 938 C CA . LEU A 1 127 ? -14.485 -1.823 18.974 1.00 92.38 127 LEU A CA 1
ATOM 939 C C . LEU A 1 127 ? -13.273 -1.428 19.820 1.00 92.38 127 LEU A C 1
ATOM 941 O O . LEU A 1 127 ? -13.208 -1.775 20.993 1.00 92.38 127 LEU A O 1
ATOM 945 N N . VAL A 1 128 ? -12.317 -0.712 19.227 1.00 91.00 128 VAL A N 1
ATOM 946 C CA . VAL A 1 128 ? -11.096 -0.258 19.911 1.00 91.00 128 VAL A CA 1
ATOM 947 C C . VAL A 1 128 ? -11.357 1.012 20.735 1.00 91.00 128 VAL A C 1
ATOM 949 O O . VAL A 1 128 ? -10.596 1.330 21.645 1.00 91.00 128 VAL A O 1
ATOM 952 N N . GLY A 1 129 ? -12.426 1.755 20.430 1.00 93.38 129 GLY A N 1
ATOM 953 C CA . GLY A 1 129 ? -12.776 3.011 21.097 1.00 93.38 129 GLY A CA 1
ATOM 954 C C . GLY A 1 129 ? -11.841 4.170 20.743 1.00 93.38 129 GLY A C 1
ATOM 955 O O . GLY A 1 129 ? -11.722 5.129 21.505 1.00 93.38 129 GLY A O 1
ATOM 956 N N . ARG A 1 130 ? -11.134 4.083 19.609 1.00 91.50 130 ARG A N 1
ATOM 957 C CA . ARG A 1 130 ? -10.144 5.078 19.171 1.00 91.50 130 ARG A CA 1
ATOM 958 C C . ARG A 1 130 ? -10.323 5.402 17.690 1.00 91.50 130 ARG A C 1
ATOM 960 O O . ARG A 1 130 ? -10.536 4.484 16.900 1.00 91.50 130 ARG A O 1
ATOM 967 N N . PRO A 1 131 ? -10.187 6.680 17.291 1.00 88.69 131 PRO A N 1
ATOM 968 C CA . PRO A 1 131 ? -10.310 7.057 15.891 1.00 88.69 131 PRO A CA 1
ATOM 969 C C . PRO A 1 131 ? -9.132 6.517 15.075 1.00 88.69 131 PRO A C 1
ATOM 971 O O . PRO A 1 131 ? -8.004 6.440 15.569 1.00 88.69 131 PRO A O 1
ATOM 974 N N . ARG A 1 132 ? -9.371 6.231 13.794 1.00 85.25 132 ARG A N 1
ATOM 975 C CA . ARG A 1 132 ? -8.385 5.736 12.821 1.00 85.25 132 ARG A CA 1
ATOM 976 C C . ARG A 1 132 ? -7.122 6.586 12.792 1.00 85.25 132 ARG A C 1
ATOM 978 O O . ARG A 1 132 ? -6.023 6.046 12.760 1.00 85.25 132 ARG A O 1
ATOM 985 N N . ALA A 1 133 ? -7.273 7.906 12.906 1.00 83.44 133 ALA A N 1
ATOM 986 C CA . ALA A 1 133 ? -6.161 8.853 12.938 1.00 83.44 133 ALA A CA 1
ATOM 987 C C . ALA A 1 133 ? -5.233 8.665 14.154 1.00 83.44 133 ALA A C 1
ATOM 989 O O . ALA A 1 133 ? -4.050 8.967 14.069 1.00 83.44 133 ALA A O 1
ATOM 990 N N . ALA A 1 134 ? -5.745 8.149 15.275 1.00 87.81 134 ALA A N 1
ATOM 991 C CA . ALA A 1 134 ? -4.950 7.865 16.470 1.00 87.81 134 ALA A CA 1
ATOM 992 C C . ALA A 1 134 ? -4.301 6.469 16.454 1.00 87.81 134 ALA A C 1
ATOM 994 O O . ALA A 1 134 ? -3.445 6.182 17.295 1.00 87.81 134 ALA A O 1
ATOM 995 N N . LEU A 1 135 ? -4.740 5.592 15.546 1.00 85.81 135 LEU A N 1
ATOM 996 C CA . LEU A 1 135 ? -4.219 4.236 15.382 1.00 85.81 135 LEU A CA 1
ATOM 997 C C . LEU A 1 135 ? -3.192 4.166 14.246 1.00 85.81 135 LEU A C 1
ATOM 999 O O . LEU A 1 135 ? -2.203 3.453 14.380 1.00 85.81 135 LEU A O 1
ATOM 1003 N N . ALA A 1 136 ? -3.396 4.923 13.166 1.00 83.69 136 ALA A N 1
ATOM 1004 C CA . ALA A 1 136 ? -2.523 4.942 11.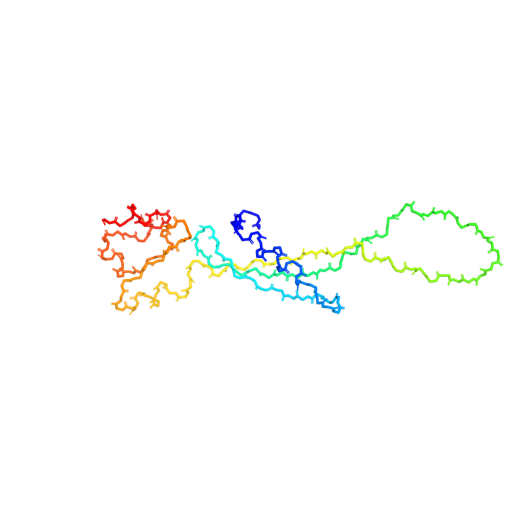997 1.00 83.69 136 ALA A CA 1
ATOM 1005 C C . ALA A 1 136 ? -1.047 5.200 12.360 1.00 83.69 136 ALA A C 1
ATOM 1007 O O . ALA A 1 136 ? -0.723 6.062 13.176 1.00 83.69 136 ALA A O 1
ATOM 1008 N N . GLY A 1 137 ? -0.145 4.422 11.761 1.00 78.62 137 GLY A N 1
ATOM 1009 C CA . GLY A 1 137 ? 1.303 4.503 11.962 1.00 78.62 137 GLY A CA 1
ATOM 1010 C C . GLY A 1 137 ? 1.812 3.935 13.294 1.00 78.62 137 GLY A C 1
ATOM 1011 O O . GLY A 1 137 ? 3.024 3.753 13.451 1.00 78.62 137 GLY A O 1
ATOM 1012 N N . ARG A 1 138 ? 0.932 3.607 14.250 1.00 86.25 138 ARG A N 1
ATOM 1013 C CA . ARG A 1 138 ? 1.329 2.986 15.522 1.00 86.25 138 ARG A CA 1
ATOM 1014 C C . ARG A 1 138 ? 1.543 1.485 15.360 1.00 86.25 138 ARG A C 1
ATOM 1016 O O . ARG A 1 138 ? 0.782 0.853 14.628 1.00 86.25 138 ARG A O 1
ATOM 1023 N N . PRO A 1 139 ? 2.533 0.893 16.045 1.00 89.94 139 PRO A N 1
ATOM 1024 C CA . PRO A 1 139 ? 2.677 -0.554 16.062 1.00 89.94 139 PRO A CA 1
ATOM 1025 C C . PRO A 1 139 ? 1.456 -1.214 16.710 1.00 89.94 139 PRO A C 1
ATOM 1027 O O . PRO A 1 139 ? 0.914 -0.718 17.700 1.00 89.94 139 PRO A O 1
ATOM 1030 N N . LEU A 1 140 ? 1.032 -2.345 16.149 1.00 88.38 140 LEU A N 1
ATOM 1031 C CA . LEU A 1 140 ? -0.188 -3.058 16.526 1.00 88.38 140 LEU A CA 1
ATOM 1032 C C . LEU A 1 140 ? -0.282 -3.320 18.035 1.00 88.38 140 LEU A C 1
ATOM 1034 O O . LEU A 1 140 ? -1.331 -3.089 18.629 1.00 88.38 140 LEU A O 1
ATOM 1038 N N . TRP A 1 141 ? 0.824 -3.749 18.645 1.00 89.44 141 TRP A N 1
ATOM 1039 C CA . TRP A 1 141 ? 0.914 -4.097 20.068 1.00 89.44 141 TRP A CA 1
ATOM 1040 C C . TRP A 1 141 ? 0.853 -2.894 21.019 1.00 89.44 141 TRP A C 1
ATOM 1042 O O . TRP A 1 141 ? 0.695 -3.081 22.217 1.00 89.44 141 TRP A O 1
ATOM 1052 N N . GLU A 1 142 ? 0.980 -1.665 20.517 1.00 89.62 142 GLU A N 1
ATOM 1053 C CA . GLU A 1 142 ? 0.706 -0.452 21.301 1.00 89.62 142 GLU A CA 1
ATOM 1054 C C . GLU A 1 142 ? -0.651 0.184 20.967 1.00 89.62 142 GLU A C 1
ATOM 1056 O O . GLU A 1 142 ? -1.148 1.064 21.684 1.00 89.62 142 GLU A O 1
ATOM 1061 N N . ALA A 1 143 ? -1.194 -0.151 19.797 1.00 85.31 143 ALA A N 1
ATOM 1062 C CA . ALA A 1 143 ? -2.436 0.404 19.287 1.00 85.31 143 ALA A CA 1
ATOM 1063 C C . ALA A 1 143 ? -3.657 -0.314 19.876 1.00 85.31 143 ALA A C 1
ATOM 1065 O O . ALA A 1 143 ? -4.672 0.342 20.127 1.00 85.31 143 ALA A O 1
ATOM 1066 N N . LEU A 1 144 ? -3.537 -1.625 20.099 1.00 83.94 144 LEU A N 1
ATOM 1067 C CA . LEU A 1 144 ? -4.561 -2.480 20.691 1.00 83.94 144 LEU A CA 1
ATOM 1068 C C . LEU A 1 144 ? -4.323 -2.687 22.201 1.00 83.94 144 LEU A C 1
ATOM 1070 O O . LEU A 1 144 ? -3.166 -2.676 22.623 1.00 83.94 144 LEU A O 1
ATOM 1074 N N . PRO A 1 145 ? -5.403 -2.822 22.995 1.00 73.19 145 PRO A N 1
ATOM 1075 C CA . PRO A 1 145 ? -5.338 -3.087 24.432 1.00 73.19 145 PRO A CA 1
ATOM 1076 C C . PRO A 1 145 ? -4.882 -4.512 24.772 1.00 73.19 145 PRO A C 1
ATOM 1078 O O . PRO A 1 145 ? -5.061 -5.420 23.925 1.00 73.19 145 PRO A O 1
#

pLDDT: mean 73.19, std 15.31, range [40.28, 93.38]

Sequence (145 aa):
LTALLEPEDGYALWAAARQATGPDGRPVVRRIRLKGPDGGLHLLEVSTRARHTAPHPGTYAPPHTDGSGAPRLGVGGVPTGLRLTCTLVDLGTGLIGSDATDRLPRAILAIDRLGRVTYVNELTERLVGRPRAALAGRPLWEALP

Radius of gyration: 26.32 Å; chains: 1; bounding box: 64×29×78 Å

Foldseek 3Di:
DVQFADPVCVVVVVVVQVVQADPVRDGDWDWDWDQGPLRFTKIKIKIKDQDDDPPDPPPCPDDPCPPDPDPDDPPRPDRPDIDMDMDMDGPTLDPPDLPPVLPDPDWDWDAHPQQQTNDTHPVVCVVQVHDPVVRRRHHPVVSHD

Secondary structure (DSSP, 8-state):
-TTTS-GGGHHHHHHHHHHSB-TTS-B--EEEEEE-TTS-EEEEEEEEEE--PPPPTT--------S--------PPP---EEEEEEEEE--S-SS-HHHHHTSSS--EEE-TTSBEEEE-HHHHHHHTS-HHHHTTSBHHHH--